Protein AF-A0A8J5MG01-F1 (afdb_monomer_lite)

Foldseek 3Di:
DPPVPDDAPDWAWAAAPVPRWTFFDDPPFFFTATHHDDPGRTWGWHDPDDFKIWIAGPPPCFTWFADPVRTITSDDNDDDLRRIWGWDADPVRAIWTARPPNRDTNARDPVVLVVVLVVQLVVVVVVVDDPVRSVVVSCCRHVDDDDDDPDPHHYHHHHHD

pLDDT: mean 80.63, std 15.04, range [37.69, 97.19]

Structure (mmCIF, N/CA/C/O backbone):
data_AF-A0A8J5MG01-F1
#
_entry.id   AF-A0A8J5MG01-F1
#
loop_
_atom_site.group_PDB
_atom_site.id
_atom_site.type_symbol
_atom_site.label_atom_id
_atom_site.label_alt_id
_atom_site.label_comp_id
_atom_site.label_asym_id
_atom_site.label_entity_id
_atom_site.label_seq_id
_atom_site.pdbx_PDB_ins_code
_atom_site.Cartn_x
_atom_site.Cartn_y
_atom_site.Cartn_z
_atom_site.occupancy
_atom_site.B_iso_or_equiv
_atom_site.auth_seq_id
_atom_site.auth_comp_id
_atom_site.auth_asym_id
_atom_site.auth_atom_id
_atom_site.pdbx_PDB_model_num
ATOM 1 N N . MET A 1 1 ? -17.558 6.803 8.415 1.00 62.28 1 MET A N 1
ATOM 2 C CA . MET A 1 1 ? -17.215 5.386 8.638 1.00 62.28 1 MET A CA 1
ATOM 3 C C . MET A 1 1 ? -16.739 5.257 10.067 1.00 62.28 1 MET A C 1
ATOM 5 O O . MET A 1 1 ? -15.933 6.091 10.471 1.00 62.28 1 MET A O 1
ATOM 9 N N . ASP A 1 2 ? -17.284 4.312 10.827 1.00 70.56 2 ASP A N 1
ATOM 10 C CA . ASP A 1 2 ? -16.719 3.950 12.129 1.00 70.56 2 ASP A CA 1
ATOM 11 C C . ASP A 1 2 ? -15.463 3.091 11.889 1.00 70.56 2 ASP A C 1
ATOM 13 O O . ASP A 1 2 ? -15.401 2.347 10.913 1.00 70.56 2 ASP A O 1
ATOM 17 N N . MET A 1 3 ? -14.440 3.185 12.743 1.00 71.31 3 MET A N 1
ATOM 18 C CA . MET A 1 3 ? -13.261 2.312 12.637 1.00 71.31 3 MET A CA 1
ATOM 19 C C . MET A 1 3 ? -13.637 0.833 12.795 1.00 71.31 3 MET A C 1
ATOM 21 O O . MET A 1 3 ? -12.956 -0.026 12.240 1.00 71.31 3 MET A O 1
ATOM 25 N N . SER A 1 4 ? -14.744 0.544 13.489 1.00 77.75 4 SER A N 1
ATOM 26 C CA . SER A 1 4 ? -15.309 -0.805 13.608 1.00 77.75 4 SER A CA 1
ATOM 27 C C . SER A 1 4 ? -15.813 -1.387 12.276 1.00 77.75 4 SER A C 1
ATOM 29 O O . SER A 1 4 ? -15.898 -2.607 12.144 1.00 77.75 4 SER A O 1
ATOM 31 N N . ASP A 1 5 ? -16.083 -0.542 11.273 1.00 80.50 5 ASP A N 1
ATOM 32 C CA . ASP A 1 5 ? -16.512 -0.965 9.935 1.00 80.50 5 ASP A CA 1
ATOM 33 C C . ASP A 1 5 ? -15.337 -1.441 9.062 1.00 80.50 5 ASP A C 1
ATOM 35 O O . ASP A 1 5 ? -15.553 -1.992 7.979 1.00 80.50 5 ASP A O 1
ATOM 39 N N . ILE A 1 6 ? -14.090 -1.195 9.480 1.00 84.44 6 ILE A N 1
ATOM 40 C CA . ILE A 1 6 ? -12.906 -1.558 8.701 1.00 84.44 6 ILE A CA 1
ATOM 41 C C . ILE A 1 6 ? -12.667 -3.071 8.849 1.00 84.44 6 ILE A C 1
ATOM 43 O O . ILE A 1 6 ? -12.448 -3.556 9.960 1.00 84.44 6 ILE A O 1
ATOM 47 N N . PRO A 1 7 ? -12.674 -3.845 7.750 1.00 89.44 7 PRO A N 1
ATOM 48 C CA . PRO A 1 7 ? -12.478 -5.286 7.823 1.00 89.44 7 PRO A CA 1
ATOM 49 C C . PRO A 1 7 ? -10.993 -5.624 8.035 1.00 89.44 7 PRO A C 1
ATOM 51 O O . PRO A 1 7 ? -10.202 -5.679 7.091 1.00 89.44 7 PRO A O 1
ATOM 54 N N . PHE A 1 8 ? -10.615 -5.851 9.294 1.00 91.31 8 PHE A N 1
ATOM 55 C CA . PHE A 1 8 ? -9.276 -6.292 9.690 1.00 91.31 8 PHE A CA 1
ATOM 56 C C . PHE A 1 8 ? -9.078 -7.803 9.525 1.00 91.31 8 PHE A C 1
ATOM 58 O O . PHE A 1 8 ? -10.028 -8.583 9.540 1.00 91.31 8 PHE A O 1
ATOM 65 N N . ASP A 1 9 ? -7.816 -8.210 9.359 1.00 93.88 9 ASP A N 1
ATOM 66 C CA . ASP A 1 9 ? -7.354 -9.605 9.266 1.00 93.88 9 ASP A CA 1
ATOM 67 C C . ASP A 1 9 ? -7.971 -10.446 8.133 1.00 93.88 9 ASP A C 1
ATOM 69 O O . ASP A 1 9 ? -7.775 -11.662 8.066 1.00 93.88 9 ASP A O 1
ATOM 73 N N . VAL A 1 10 ? -8.635 -9.793 7.180 1.00 93.25 10 VAL A N 1
ATOM 74 C CA . VAL A 1 10 ? -9.163 -10.397 5.955 1.00 93.25 10 VAL A CA 1
ATOM 75 C C . VAL A 1 10 ? -8.589 -9.709 4.710 1.00 93.25 10 VAL A C 1
ATOM 77 O O . VAL A 1 10 ? -8.124 -8.569 4.796 1.00 93.25 10 VAL A O 1
ATOM 80 N N . PRO A 1 11 ? -8.592 -10.375 3.539 1.00 93.19 11 PRO A N 1
ATOM 81 C CA . PRO A 1 11 ? -8.205 -9.743 2.283 1.00 93.19 11 PRO A CA 1
ATOM 82 C C . PRO A 1 11 ? -9.127 -8.575 1.901 1.00 93.19 11 PRO A C 1
ATOM 84 O O . PRO A 1 11 ? -10.350 -8.717 1.833 1.00 93.19 11 PRO A O 1
ATOM 87 N N . VAL A 1 12 ? -8.517 -7.432 1.599 1.00 93.50 12 VAL A N 1
ATOM 88 C CA . VAL A 1 12 ? -9.155 -6.173 1.197 1.00 93.50 12 VAL A CA 1
ATOM 89 C C . VAL A 1 12 ? -8.418 -5.557 0.011 1.00 93.50 12 VAL A C 1
ATOM 91 O O . VAL A 1 12 ? -7.265 -5.894 -0.261 1.00 93.50 12 VAL A O 1
ATOM 94 N N . ILE A 1 13 ? -9.070 -4.622 -0.675 1.00 92.38 13 ILE A N 1
ATOM 95 C CA . ILE A 1 13 ? -8.471 -3.805 -1.736 1.00 92.38 13 ILE A CA 1
ATOM 96 C C . ILE A 1 13 ? -8.446 -2.358 -1.256 1.00 92.38 13 ILE A C 1
ATOM 98 O O . ILE A 1 13 ? -9.485 -1.816 -0.889 1.00 92.38 13 ILE A O 1
ATOM 102 N N . LEU A 1 14 ? -7.275 -1.720 -1.267 1.00 91.69 14 LEU A N 1
ATOM 103 C CA . LEU A 1 14 ? -7.152 -0.291 -0.969 1.00 91.69 14 LEU A CA 1
ATOM 104 C C . LEU A 1 14 ? -7.236 0.506 -2.278 1.00 91.69 14 LEU A C 1
ATOM 106 O O . LEU A 1 14 ? -6.247 0.622 -3.008 1.00 91.69 14 LEU A O 1
ATOM 110 N N . HIS A 1 15 ? -8.428 1.027 -2.574 1.00 90.12 15 HIS A N 1
ATOM 111 C CA . HIS A 1 15 ? -8.755 1.690 -3.836 1.00 90.12 15 HIS A CA 1
ATOM 112 C C . HIS A 1 15 ? -8.624 3.213 -3.734 1.00 90.12 15 HIS A C 1
ATOM 114 O O . HIS A 1 15 ? -9.300 3.844 -2.925 1.00 90.12 15 HIS A O 1
ATOM 120 N N . SER A 1 16 ? -7.808 3.822 -4.595 1.00 87.06 16 SER A N 1
ATOM 121 C CA . SER A 1 16 ? -7.714 5.276 -4.740 1.00 87.06 16 SER A CA 1
ATOM 122 C C . SER A 1 16 ? -8.964 5.840 -5.407 1.00 87.06 16 SER A C 1
ATOM 124 O O . SER A 1 16 ? -9.111 5.739 -6.626 1.00 87.06 16 SER A O 1
ATOM 126 N N . ILE A 1 17 ? -9.813 6.543 -4.658 1.00 81.81 17 ILE A N 1
ATOM 127 C CA . ILE A 1 17 ? -11.005 7.191 -5.236 1.00 81.81 17 ILE A CA 1
ATOM 128 C C . ILE A 1 17 ? -10.665 8.313 -6.227 1.00 81.81 17 ILE A C 1
ATOM 130 O O . ILE A 1 17 ? -11.494 8.660 -7.060 1.00 81.81 17 ILE A O 1
ATOM 134 N N . ARG A 1 18 ? -9.468 8.912 -6.131 1.00 80.62 18 ARG A N 1
ATOM 135 C CA . ARG A 1 18 ? -9.066 10.034 -6.999 1.00 80.62 18 ARG A CA 1
ATOM 136 C C . ARG A 1 18 ? -8.383 9.578 -8.279 1.00 80.62 18 ARG A C 1
ATOM 138 O O . ARG A 1 18 ? -8.462 10.269 -9.289 1.00 80.62 18 ARG A O 1
ATOM 145 N N . LYS A 1 19 ? -7.654 8.462 -8.220 1.00 82.12 19 LYS A N 1
ATOM 146 C CA . LYS A 1 19 ? -6.889 7.932 -9.360 1.00 82.12 19 LYS A CA 1
ATOM 147 C C . LYS A 1 19 ? -7.563 6.735 -10.023 1.00 82.12 19 LYS A C 1
ATOM 149 O O . LYS A 1 19 ? -7.113 6.354 -11.095 1.00 82.12 19 LYS A O 1
ATOM 154 N N . HIS A 1 20 ? -8.591 6.161 -9.393 1.00 84.94 20 HIS A N 1
ATOM 155 C CA . HIS A 1 20 ? -9.270 4.936 -9.822 1.00 84.94 20 HIS A CA 1
ATOM 156 C C . HIS A 1 20 ? -8.298 3.763 -10.021 1.00 84.94 20 HIS A C 1
ATOM 158 O O . HIS A 1 20 ? -8.304 3.095 -11.048 1.00 84.94 20 HIS A O 1
ATOM 164 N N . LYS A 1 21 ? -7.412 3.562 -9.039 1.00 87.81 21 LYS A N 1
ATOM 165 C CA . LYS A 1 21 ? -6.331 2.563 -9.050 1.00 87.81 21 LYS A CA 1
ATOM 166 C C . LYS A 1 21 ? -6.135 1.962 -7.663 1.00 87.81 21 LYS A C 1
ATOM 168 O O . LYS A 1 21 ? -6.401 2.632 -6.666 1.00 87.81 21 LYS A O 1
ATOM 173 N N . ASN A 1 22 ? -5.588 0.755 -7.597 1.00 90.12 22 ASN A N 1
ATOM 174 C CA . ASN A 1 22 ? -5.423 -0.010 -6.366 1.00 90.12 22 ASN A CA 1
ATOM 175 C C . ASN A 1 22 ? -3.959 -0.075 -5.942 1.00 90.12 22 ASN A C 1
ATOM 177 O O . ASN A 1 22 ? -3.064 -0.303 -6.770 1.00 90.12 22 ASN A O 1
ATOM 181 N N . LEU A 1 23 ? -3.722 0.084 -4.637 1.00 91.56 23 LEU A N 1
ATOM 182 C CA . LEU A 1 23 ? -2.423 -0.203 -4.042 1.00 91.56 23 LEU A CA 1
ATOM 183 C C . LEU A 1 23 ? -2.131 -1.700 -4.157 1.00 91.56 23 LEU A C 1
ATOM 185 O O . LEU A 1 23 ? -2.955 -2.534 -3.794 1.00 91.56 23 LEU A O 1
ATOM 189 N N . GLN A 1 24 ? -0.938 -2.043 -4.629 1.00 91.19 24 GLN A N 1
ATOM 190 C CA . GLN A 1 24 ? -0.599 -3.427 -4.935 1.00 91.19 24 GLN A CA 1
ATOM 191 C C . GLN A 1 24 ? 0.894 -3.726 -4.809 1.00 91.19 24 GLN A C 1
ATOM 193 O O . GLN A 1 24 ? 1.747 -2.832 -4.855 1.00 91.19 24 GLN A O 1
ATOM 198 N N . ASN A 1 25 ? 1.210 -5.020 -4.701 1.00 89.56 25 ASN A N 1
ATOM 199 C CA . ASN A 1 25 ? 2.577 -5.532 -4.660 1.00 89.56 25 ASN A CA 1
ATOM 200 C C . ASN A 1 25 ? 2.862 -6.540 -5.790 1.00 89.56 25 ASN A C 1
ATOM 202 O O . ASN A 1 25 ? 2.672 -7.755 -5.646 1.00 89.56 25 ASN A O 1
ATOM 206 N N . ALA A 1 26 ? 3.369 -6.026 -6.913 1.00 81.81 26 ALA A N 1
ATOM 207 C CA . ALA A 1 26 ? 3.605 -6.803 -8.130 1.00 81.81 26 ALA A CA 1
ATOM 208 C C . ALA A 1 26 ? 4.701 -7.887 -7.989 1.00 81.81 26 ALA A C 1
ATOM 210 O O . ALA A 1 26 ? 5.497 -7.918 -7.045 1.00 81.81 26 ALA A O 1
ATOM 211 N N . VAL A 1 27 ? 4.747 -8.844 -8.926 1.00 78.31 27 VAL A N 1
ATOM 212 C CA . VAL A 1 27 ? 5.785 -9.899 -8.964 1.00 78.31 27 VAL A CA 1
ATOM 213 C C . VAL A 1 27 ? 7.150 -9.314 -9.313 1.00 78.31 27 VAL A C 1
ATOM 215 O O . VAL A 1 27 ? 7.256 -8.378 -10.094 1.00 78.31 27 VAL A O 1
ATOM 218 N N . GLY A 1 28 ? 8.210 -9.882 -8.730 1.00 75.31 28 GLY A N 1
ATOM 219 C CA . GLY A 1 28 ? 9.590 -9.523 -9.066 1.00 75.31 28 GLY A CA 1
ATOM 220 C C . GLY A 1 28 ? 10.066 -8.197 -8.473 1.00 75.31 28 GLY A C 1
ATOM 221 O O . GLY A 1 28 ? 11.226 -7.846 -8.654 1.00 75.31 28 GLY A O 1
ATOM 222 N N . THR A 1 29 ? 9.216 -7.487 -7.727 1.00 80.69 29 THR A N 1
ATOM 223 C CA . THR A 1 29 ? 9.558 -6.209 -7.101 1.00 80.69 29 THR A CA 1
ATOM 224 C C . THR A 1 29 ? 9.046 -6.109 -5.664 1.00 80.69 29 THR A C 1
ATOM 226 O O . THR A 1 29 ? 8.105 -6.793 -5.256 1.00 80.69 29 THR A O 1
ATOM 229 N N . LYS A 1 30 ? 9.704 -5.257 -4.875 1.00 86.12 30 LYS A N 1
ATOM 230 C CA . LYS A 1 30 ? 9.238 -4.831 -3.549 1.00 86.12 30 LYS A CA 1
ATOM 231 C C . LYS A 1 30 ? 8.557 -3.468 -3.595 1.00 86.12 30 LYS A C 1
ATOM 233 O O . LYS A 1 30 ? 8.001 -3.066 -2.584 1.00 86.12 30 LYS A O 1
ATOM 238 N N . GLU A 1 31 ? 8.599 -2.770 -4.722 1.00 87.06 31 GLU A N 1
ATOM 239 C CA . GLU A 1 31 ? 7.973 -1.458 -4.849 1.00 87.06 31 GLU A CA 1
ATOM 240 C C . GLU A 1 31 ? 6.460 -1.574 -4.648 1.00 87.06 31 GLU A C 1
ATOM 242 O O . GLU A 1 31 ? 5.820 -2.509 -5.149 1.00 87.06 31 GLU A O 1
ATOM 247 N N . ALA A 1 32 ? 5.898 -0.642 -3.882 1.00 89.38 32 ALA A N 1
ATOM 248 C CA . ALA A 1 32 ? 4.461 -0.456 -3.838 1.00 89.38 32 ALA A CA 1
ATOM 249 C C . ALA A 1 32 ? 4.041 0.313 -5.089 1.00 89.38 32 ALA A C 1
ATOM 251 O O . ALA A 1 32 ? 4.682 1.288 -5.480 1.00 89.38 32 ALA A O 1
ATOM 252 N N . ARG A 1 33 ? 2.977 -0.145 -5.743 1.00 87.12 33 ARG A N 1
ATOM 253 C CA . ARG A 1 33 ? 2.469 0.487 -6.960 1.00 87.12 33 ARG A CA 1
ATOM 254 C C . ARG A 1 33 ? 0.994 0.783 -6.816 1.00 87.12 33 ARG A C 1
ATOM 256 O O . ARG A 1 33 ? 0.302 0.125 -6.049 1.00 87.12 33 ARG A O 1
ATOM 263 N N . CYS A 1 34 ? 0.538 1.749 -7.595 1.00 87.12 34 CYS A N 1
ATOM 264 C CA . CYS A 1 34 ? -0.865 2.078 -7.733 1.00 87.12 34 CYS A CA 1
ATOM 265 C C . CYS A 1 34 ? -1.234 1.901 -9.210 1.00 87.12 34 CYS A C 1
ATOM 267 O O . CYS A 1 34 ? -0.838 2.721 -10.041 1.00 87.12 34 CYS A O 1
ATOM 269 N N . LEU A 1 35 ? -1.889 0.790 -9.554 1.00 85.94 35 LEU A N 1
ATOM 270 C CA . LEU A 1 35 ? -2.263 0.426 -10.933 1.00 85.94 35 LEU A CA 1
ATOM 271 C C . LEU A 1 35 ? -3.722 -0.047 -10.971 1.00 85.94 35 LEU A C 1
ATOM 273 O O . LEU A 1 35 ? -4.378 -0.107 -9.935 1.00 85.94 35 LEU A O 1
ATOM 277 N N . GLU A 1 36 ? -4.216 -0.365 -12.161 1.00 85.69 36 GLU A N 1
ATOM 278 C CA . GLU A 1 36 ? -5.535 -0.974 -12.357 1.00 85.69 36 GLU A CA 1
ATOM 279 C C . GLU A 1 36 ? -5.645 -2.356 -11.695 1.00 85.69 36 GLU A C 1
ATOM 281 O O . GLU A 1 36 ? -4.639 -2.961 -11.286 1.00 85.69 36 GLU A O 1
ATOM 286 N N . ASP A 1 37 ? -6.887 -2.826 -11.607 1.00 83.19 37 ASP A N 1
ATOM 287 C CA . ASP A 1 37 ? -7.278 -4.030 -10.891 1.00 83.19 37 ASP A CA 1
ATOM 288 C C . ASP A 1 37 ? -6.534 -5.279 -11.390 1.00 83.19 37 ASP A C 1
ATOM 290 O O . ASP A 1 37 ? -6.494 -5.580 -12.589 1.00 83.19 37 ASP A O 1
ATOM 294 N N . ASN A 1 38 ? -5.929 -6.027 -10.463 1.00 83.19 38 ASN A N 1
ATOM 295 C CA . ASN A 1 38 ? -5.250 -7.288 -10.770 1.00 83.19 38 ASN A CA 1
ATOM 296 C C . ASN A 1 38 ? -4.982 -8.148 -9.526 1.00 83.19 38 ASN A C 1
ATOM 298 O O . ASN A 1 38 ? -5.158 -7.737 -8.387 1.00 83.19 38 ASN A O 1
ATOM 302 N N . VAL A 1 39 ? -4.447 -9.354 -9.736 1.00 84.69 39 VAL A N 1
ATOM 303 C CA . VAL A 1 39 ? -4.208 -10.356 -8.678 1.00 84.69 39 VAL A CA 1
ATOM 304 C C . VAL A 1 39 ? -3.227 -9.936 -7.562 1.00 84.69 39 VAL A C 1
ATOM 306 O O . VAL A 1 39 ? -3.050 -10.681 -6.599 1.00 84.69 39 VAL A O 1
ATOM 309 N N . TYR A 1 40 ? -2.555 -8.786 -7.666 1.00 88.38 40 TYR A N 1
ATOM 310 C CA . TYR A 1 40 ? -1.570 -8.291 -6.694 1.00 88.38 40 TYR A CA 1
ATOM 311 C C . TYR A 1 40 ? -2.100 -7.201 -5.753 1.00 88.38 40 TYR A C 1
ATOM 313 O O . TYR A 1 40 ? -1.334 -6.679 -4.938 1.00 88.38 40 TYR A O 1
ATOM 321 N N . GLU A 1 41 ? -3.379 -6.852 -5.871 1.00 90.88 41 GLU A N 1
ATOM 322 C CA . GLU A 1 41 ? -4.050 -5.781 -5.122 1.00 90.88 41 GLU A CA 1
ATOM 323 C C . GLU A 1 41 ? -4.591 -6.201 -3.753 1.00 90.88 41 GLU A C 1
ATOM 325 O O . GLU A 1 41 ? -5.004 -5.354 -2.965 1.00 90.88 41 GLU A O 1
ATOM 330 N N . GLN A 1 42 ? -4.610 -7.507 -3.468 1.00 93.38 42 GLN A N 1
ATOM 331 C CA . GLN A 1 42 ? -5.101 -8.011 -2.193 1.00 93.38 42 GLN A CA 1
ATOM 332 C C . GLN A 1 42 ? -4.112 -7.696 -1.072 1.00 93.38 42 GLN A C 1
ATOM 334 O O . GLN A 1 42 ? -2.966 -8.168 -1.047 1.00 93.38 42 GLN A O 1
ATOM 339 N N . LEU A 1 43 ? -4.599 -6.931 -0.106 1.00 95.19 43 LEU A N 1
ATOM 340 C CA . LEU A 1 43 ? -3.887 -6.526 1.091 1.00 95.19 43 LEU A CA 1
ATOM 341 C C . LEU A 1 43 ? -4.646 -7.014 2.326 1.00 95.19 43 LEU A C 1
ATOM 343 O O . LEU A 1 43 ? -5.819 -7.353 2.251 1.00 95.19 43 LEU A O 1
ATOM 347 N N . VAL A 1 44 ? -3.976 -7.066 3.467 1.00 95.62 44 VAL A N 1
ATOM 348 C CA . VAL A 1 44 ? -4.582 -7.367 4.764 1.00 95.62 44 VAL A CA 1
ATOM 349 C C . VAL A 1 44 ? -4.214 -6.235 5.708 1.00 95.62 44 VAL A C 1
ATOM 351 O O . VAL A 1 44 ? -3.028 -5.977 5.937 1.00 95.62 44 VAL A O 1
ATOM 354 N N . LEU A 1 45 ? -5.226 -5.552 6.235 1.00 94.94 45 LEU A N 1
ATOM 355 C CA . LEU A 1 45 ? -5.049 -4.590 7.317 1.00 94.94 45 LEU A CA 1
ATOM 356 C C . LEU A 1 45 ? -4.959 -5.358 8.632 1.00 94.94 45 LEU A C 1
ATOM 358 O O . LEU A 1 45 ? -5.811 -6.202 8.908 1.00 94.94 45 LEU A O 1
ATOM 362 N N . ARG A 1 46 ? -3.941 -5.071 9.443 1.00 94.94 46 ARG A N 1
ATOM 363 C CA . ARG A 1 46 ? -3.817 -5.646 10.788 1.00 94.94 46 ARG A CA 1
ATOM 364 C C . ARG A 1 46 ? -3.644 -4.552 11.817 1.00 94.94 46 ARG A C 1
ATOM 366 O O . ARG A 1 46 ? -2.867 -3.624 11.591 1.00 94.94 46 ARG A O 1
ATOM 373 N N . HIS A 1 47 ? -4.307 -4.712 12.952 1.00 92.19 47 HIS A N 1
ATOM 374 C CA . HIS A 1 47 ? -4.041 -3.895 14.124 1.00 92.19 47 HIS A CA 1
ATOM 375 C C . HIS A 1 47 ? -2.677 -4.226 14.726 1.00 92.19 47 HIS A C 1
ATOM 377 O O . HIS A 1 47 ? -2.258 -5.385 14.772 1.00 92.19 47 HIS A O 1
ATOM 383 N N . VAL A 1 48 ? -2.001 -3.186 15.201 1.00 91.94 48 VAL A N 1
ATOM 384 C CA . VAL A 1 48 ? -0.836 -3.301 16.083 1.00 91.94 48 VAL A CA 1
ATOM 385 C C . VAL A 1 48 ? -1.225 -2.865 17.489 1.00 91.94 48 VAL A C 1
ATOM 387 O O . VAL A 1 48 ? -0.957 -3.585 18.448 1.00 91.94 48 VAL A O 1
ATOM 390 N N . ASP A 1 49 ? -1.897 -1.721 17.587 1.00 86.88 49 ASP A N 1
ATOM 391 C CA . ASP A 1 49 ? -2.475 -1.163 18.807 1.00 86.88 49 ASP A CA 1
ATOM 392 C C . ASP A 1 49 ? -3.751 -0.370 18.464 1.00 86.88 49 ASP A C 1
ATOM 394 O O . ASP A 1 49 ? -4.246 -0.443 17.333 1.00 86.88 49 ASP A O 1
ATOM 398 N N . ASP A 1 50 ? -4.285 0.364 19.444 1.00 79.25 50 ASP A N 1
ATOM 399 C CA . ASP A 1 50 ? -5.562 1.082 19.351 1.00 79.25 50 ASP A CA 1
ATOM 400 C C . ASP A 1 50 ? -5.623 2.074 18.180 1.00 79.25 50 ASP A C 1
ATOM 402 O O . ASP A 1 50 ? -6.687 2.260 17.591 1.00 79.25 50 ASP A O 1
ATOM 406 N N . ASN A 1 51 ? -4.491 2.679 17.803 1.00 83.69 51 ASN A N 1
ATOM 407 C CA . ASN A 1 51 ? -4.454 3.740 16.789 1.00 83.69 51 ASN A CA 1
ATOM 408 C C . ASN A 1 51 ? -3.583 3.397 15.578 1.00 83.69 51 ASN A C 1
ATOM 410 O O . ASN A 1 51 ? -3.532 4.171 14.617 1.00 83.69 51 ASN A O 1
ATOM 414 N N . THR A 1 52 ? -2.891 2.261 15.621 1.00 92.69 52 THR A N 1
ATOM 415 C CA . THR A 1 52 ? -1.862 1.923 14.647 1.00 92.69 52 THR A CA 1
ATOM 416 C C . THR A 1 52 ? -2.176 0.621 13.941 1.00 92.69 52 THR A C 1
ATOM 418 O O . THR A 1 52 ? -2.483 -0.410 14.547 1.00 92.69 52 THR A O 1
ATOM 421 N N . VAL A 1 53 ? -2.017 0.655 12.625 1.00 95.00 53 VAL A N 1
ATOM 422 C CA . VAL A 1 53 ? -2.199 -0.487 11.742 1.00 95.00 53 VAL A CA 1
ATOM 423 C C . VAL A 1 53 ? -0.944 -0.744 10.923 1.00 95.00 53 VAL A C 1
ATOM 425 O O . VAL A 1 53 ? -0.074 0.115 10.759 1.00 95.00 53 VAL A O 1
ATOM 428 N N . VAL A 1 54 ? -0.884 -1.937 10.346 1.00 96.62 54 VAL A N 1
ATOM 429 C CA . VAL A 1 54 ? 0.062 -2.296 9.290 1.00 96.62 54 VAL A CA 1
ATOM 430 C C . VAL A 1 54 ? -0.708 -2.775 8.063 1.00 96.62 54 VAL A C 1
ATOM 432 O O . VAL A 1 54 ? -1.755 -3.415 8.173 1.00 96.62 54 VAL A O 1
ATOM 435 N N . ILE A 1 55 ? -0.163 -2.494 6.881 1.00 96.56 55 ILE A N 1
ATOM 436 C CA . ILE A 1 55 ? -0.714 -2.947 5.599 1.00 96.56 55 ILE A CA 1
ATOM 437 C C . ILE A 1 55 ? 0.158 -4.095 5.096 1.00 96.56 55 ILE A C 1
ATOM 439 O O . ILE A 1 55 ? 1.331 -3.897 4.774 1.00 96.56 55 ILE A O 1
ATOM 443 N N . GLN A 1 56 ? -0.390 -5.305 5.032 1.00 97.19 56 GLN A N 1
ATOM 444 C CA . GLN A 1 56 ? 0.328 -6.496 4.585 1.00 97.19 56 GLN A CA 1
ATOM 445 C C . GLN A 1 56 ? -0.098 -6.906 3.175 1.00 97.19 56 GLN A C 1
ATOM 447 O O . GLN A 1 56 ? -1.280 -6.938 2.868 1.00 97.19 56 GLN A O 1
ATOM 452 N N . SER A 1 57 ? 0.848 -7.294 2.324 1.00 95.12 57 SER A N 1
ATOM 453 C CA . SER A 1 57 ? 0.551 -7.979 1.064 1.00 95.12 57 SER A CA 1
ATOM 454 C C . SER A 1 57 ? 0.059 -9.400 1.339 1.00 95.12 57 SER A C 1
ATOM 456 O O . SER A 1 57 ? 0.805 -10.207 1.905 1.00 95.12 57 SER A O 1
ATOM 458 N N . ALA A 1 58 ? -1.159 -9.731 0.891 1.00 93.94 58 ALA A N 1
ATOM 459 C CA . ALA A 1 58 ? -1.724 -11.076 1.039 1.00 93.94 58 ALA A CA 1
ATOM 460 C C . ALA A 1 58 ? -0.893 -12.137 0.294 1.00 93.94 58 ALA A C 1
ATOM 462 O O . ALA A 1 58 ? -0.839 -13.301 0.681 1.00 93.94 58 ALA A O 1
ATOM 463 N N . ARG A 1 59 ? -0.189 -11.726 -0.767 1.00 90.88 59 ARG A N 1
ATOM 464 C CA . ARG A 1 59 ? 0.576 -12.622 -1.637 1.00 90.88 59 ARG A CA 1
ATOM 465 C C . ARG A 1 59 ? 1.878 -13.126 -1.017 1.00 90.88 59 ARG A C 1
ATOM 467 O O . ARG A 1 59 ? 2.273 -14.263 -1.264 1.00 90.88 59 ARG A O 1
ATOM 474 N N . ASN A 1 60 ? 2.621 -12.267 -0.321 1.00 90.62 60 ASN A N 1
ATOM 475 C CA . ASN A 1 60 ? 3.979 -12.601 0.136 1.00 90.62 60 ASN A CA 1
ATOM 476 C C . ASN A 1 60 ? 4.267 -12.228 1.591 1.00 90.62 60 ASN A C 1
ATOM 478 O O . ASN A 1 60 ? 5.422 -12.307 2.020 1.00 90.62 60 ASN A O 1
ATOM 482 N N . ASN A 1 61 ? 3.236 -11.840 2.341 1.00 94.75 61 ASN A N 1
ATOM 483 C CA . ASN A 1 61 ? 3.294 -11.517 3.763 1.00 94.75 61 ASN A CA 1
ATOM 484 C C . ASN A 1 61 ? 4.218 -10.347 4.121 1.00 94.75 61 ASN A C 1
ATOM 486 O O . ASN A 1 61 ? 4.549 -10.163 5.295 1.00 94.75 61 ASN A O 1
ATOM 490 N N . ARG A 1 62 ? 4.653 -9.552 3.137 1.00 96.06 62 ARG A N 1
ATOM 491 C CA . ARG A 1 62 ? 5.473 -8.366 3.382 1.00 96.06 62 ARG A CA 1
ATOM 492 C C . ARG A 1 62 ? 4.589 -7.194 3.780 1.00 96.06 62 ARG A C 1
ATOM 494 O O . ARG A 1 62 ? 3.503 -7.029 3.236 1.00 96.06 62 ARG A O 1
ATOM 501 N N . TYR A 1 63 ? 5.081 -6.376 4.694 1.00 97.12 63 TYR A N 1
ATOM 502 C CA . TYR A 1 63 ? 4.430 -5.153 5.135 1.00 97.12 63 TYR A CA 1
ATOM 503 C C . TYR A 1 63 ? 4.879 -3.970 4.287 1.00 97.12 63 TYR A C 1
ATOM 505 O O . TYR A 1 63 ? 6.065 -3.868 3.948 1.00 97.12 63 TYR A O 1
ATOM 513 N N . LEU A 1 64 ? 3.923 -3.103 3.956 1.00 96.00 64 LEU A N 1
ATOM 514 C CA . LEU A 1 64 ? 4.172 -1.797 3.367 1.00 96.00 64 LEU A CA 1
ATOM 515 C C . LEU A 1 64 ? 5.033 -0.985 4.328 1.00 96.00 64 LEU A C 1
ATOM 517 O O . LEU A 1 64 ? 4.781 -0.970 5.529 1.00 96.00 64 LEU A O 1
ATOM 521 N N . GLN A 1 65 ? 6.056 -0.340 3.794 1.00 94.38 65 GLN A N 1
ATOM 522 C CA . GLN A 1 65 ? 6.984 0.493 4.529 1.00 94.38 65 GLN A CA 1
ATOM 523 C C . GLN A 1 65 ? 7.137 1.804 3.813 1.00 94.38 65 GLN A C 1
ATOM 525 O O . GLN A 1 65 ? 7.497 1.814 2.637 1.00 94.38 65 GLN A O 1
ATOM 530 N N . ASP A 1 66 ? 6.944 2.881 4.548 1.00 89.75 66 ASP A N 1
ATOM 531 C CA . ASP A 1 66 ? 7.327 4.194 4.082 1.00 89.75 66 ASP A CA 1
ATOM 532 C C . ASP A 1 66 ? 8.841 4.412 4.250 1.00 89.75 66 ASP A C 1
ATOM 534 O O . ASP A 1 66 ? 9.506 3.841 5.124 1.00 89.75 66 ASP A O 1
ATOM 538 N N . ARG A 1 67 ? 9.427 5.199 3.356 1.00 85.31 67 ARG A N 1
ATOM 539 C CA . ARG A 1 67 ? 10.866 5.455 3.280 1.00 85.31 67 ARG A CA 1
ATOM 540 C C . ARG A 1 67 ? 11.090 6.956 3.392 1.00 85.31 67 ARG A C 1
ATOM 542 O O . ARG A 1 67 ? 10.252 7.758 3.014 1.00 85.31 67 ARG A O 1
ATOM 549 N N . THR A 1 68 ? 12.271 7.358 3.855 1.00 80.25 68 THR A N 1
ATOM 550 C CA . THR A 1 68 ? 12.614 8.780 4.063 1.00 80.25 68 THR A CA 1
ATOM 551 C C . THR A 1 68 ? 12.537 9.643 2.800 1.00 80.25 68 THR A C 1
ATOM 553 O O . THR A 1 68 ? 12.504 10.863 2.894 1.00 80.25 68 THR A O 1
ATOM 556 N N . ASN A 1 69 ? 12.524 9.025 1.620 1.00 76.06 69 ASN A N 1
ATOM 557 C CA . ASN A 1 69 ? 12.353 9.689 0.333 1.00 76.06 69 ASN A CA 1
ATOM 558 C C . ASN A 1 69 ? 10.882 9.765 -0.129 1.00 76.06 69 ASN A C 1
ATOM 560 O O . ASN A 1 69 ? 10.647 10.139 -1.273 1.00 76.06 69 ASN A O 1
ATOM 564 N N . GLY A 1 70 ? 9.913 9.385 0.712 1.00 71.69 70 GLY A N 1
ATOM 565 C CA . GLY A 1 70 ? 8.481 9.355 0.392 1.00 71.69 70 GLY A CA 1
ATOM 566 C C . GLY A 1 70 ? 8.042 8.150 -0.446 1.00 71.69 70 GLY A C 1
ATOM 567 O O . GLY A 1 70 ? 6.891 8.079 -0.870 1.00 71.69 70 GLY A O 1
ATOM 568 N N . HIS A 1 71 ? 8.944 7.201 -0.715 1.00 81.50 71 HIS A N 1
ATOM 569 C CA . HIS A 1 71 ? 8.599 5.978 -1.436 1.00 81.50 71 HIS A CA 1
ATOM 570 C C . HIS A 1 71 ? 8.047 4.921 -0.489 1.00 81.50 71 HIS A C 1
ATOM 572 O O . HIS A 1 71 ? 8.587 4.695 0.591 1.00 81.50 71 HIS A O 1
ATOM 578 N N . CYS A 1 72 ? 7.053 4.176 -0.959 1.00 88.94 72 CYS A N 1
ATOM 579 C CA . CYS A 1 72 ? 6.526 3.033 -0.234 1.00 88.94 72 CYS A CA 1
ATOM 580 C C . CYS A 1 72 ? 6.988 1.709 -0.853 1.00 88.94 72 CYS A C 1
ATOM 582 O O . CYS A 1 72 ? 6.922 1.507 -2.064 1.00 88.94 72 CYS A O 1
ATOM 584 N N . VAL A 1 73 ? 7.432 0.775 -0.010 1.00 92.62 73 VAL A N 1
ATOM 585 C CA . VAL A 1 73 ? 7.897 -0.555 -0.426 1.00 92.62 73 VAL A CA 1
ATOM 586 C C . VAL A 1 73 ? 7.344 -1.644 0.480 1.00 92.62 73 VAL A C 1
ATOM 588 O O . VAL A 1 73 ? 7.324 -1.512 1.696 1.00 92.62 73 VAL A O 1
ATOM 591 N N . PHE A 1 74 ? 6.985 -2.789 -0.079 1.00 94.69 74 PHE A N 1
ATOM 592 C CA . PHE A 1 74 ? 6.713 -4.009 0.673 1.00 94.69 74 PHE A CA 1
ATOM 593 C C . PHE A 1 74 ? 8.040 -4.681 1.056 1.00 94.69 74 PHE A C 1
ATOM 595 O O . PHE A 1 74 ? 8.508 -5.631 0.423 1.00 94.69 74 PHE A O 1
ATOM 602 N N . GLY A 1 75 ? 8.718 -4.127 2.063 1.00 89.31 75 GLY A N 1
ATOM 603 C CA . GLY A 1 75 ? 10.135 -4.396 2.333 1.00 89.31 75 GLY A CA 1
ATOM 604 C C . GLY A 1 75 ? 10.418 -5.621 3.207 1.00 89.31 75 GLY A C 1
ATOM 605 O O . GLY A 1 75 ? 11.381 -6.358 2.960 1.00 89.31 75 GLY A O 1
ATOM 606 N N . SER A 1 76 ? 9.579 -5.875 4.213 1.00 91.62 76 SER A N 1
ATOM 607 C CA . SER A 1 76 ? 9.879 -6.778 5.336 1.00 91.62 76 SER A CA 1
ATOM 608 C C . SER A 1 76 ? 8.700 -7.685 5.665 1.00 91.62 76 SER A C 1
ATOM 610 O O . SER A 1 76 ? 7.565 -7.242 5.627 1.00 91.62 76 SER A O 1
ATOM 612 N N . ILE A 1 77 ? 8.973 -8.931 6.056 1.00 94.25 77 ILE A N 1
ATOM 613 C CA . ILE A 1 77 ? 7.969 -9.853 6.629 1.00 94.25 77 ILE A CA 1
ATOM 614 C C . ILE A 1 77 ? 7.769 -9.651 8.139 1.00 94.25 77 ILE A C 1
ATOM 616 O O . ILE A 1 77 ? 6.950 -10.316 8.759 1.00 94.25 77 ILE A O 1
ATOM 620 N N . ARG A 1 78 ? 8.572 -8.776 8.752 1.00 95.50 78 ARG A N 1
ATOM 621 C CA . ARG A 1 78 ? 8.445 -8.357 10.151 1.00 95.50 78 ARG A CA 1
ATOM 622 C C . ARG A 1 78 ? 7.972 -6.915 10.193 1.00 95.50 78 ARG A C 1
ATOM 624 O O . ARG A 1 78 ? 8.472 -6.113 9.396 1.00 95.50 78 ARG A O 1
ATOM 631 N N . ILE A 1 79 ? 7.090 -6.611 11.137 1.00 95.56 79 ILE A N 1
ATOM 632 C CA . ILE A 1 79 ? 6.677 -5.244 11.446 1.00 95.56 79 ILE A CA 1
ATOM 633 C C . ILE A 1 79 ? 7.915 -4.457 11.892 1.00 95.56 79 ILE A C 1
ATOM 635 O O . ILE A 1 79 ? 8.774 -4.970 12.612 1.00 95.56 79 ILE A O 1
ATOM 639 N N . ARG A 1 80 ? 8.037 -3.236 11.383 1.00 93.94 80 ARG A N 1
ATOM 640 C CA . ARG A 1 80 ? 9.071 -2.257 11.736 1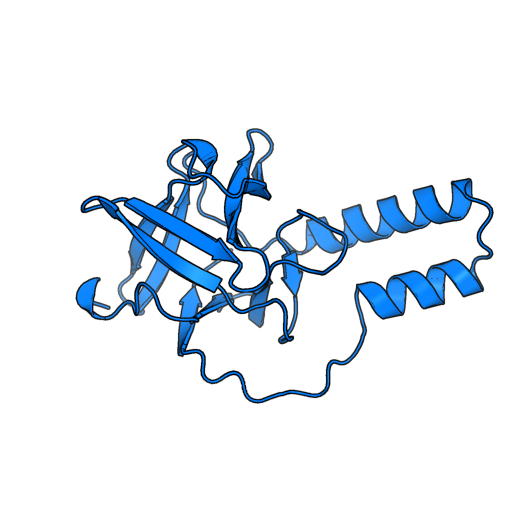.00 93.94 80 ARG A CA 1
ATOM 641 C C . ARG A 1 80 ? 8.403 -0.907 11.917 1.00 93.94 80 ARG A C 1
ATOM 643 O O . ARG A 1 80 ? 7.323 -0.719 11.369 1.00 93.94 80 ARG A O 1
ATOM 650 N N . ASP A 1 81 ? 9.097 0.040 12.528 1.00 93.00 81 ASP A N 1
ATOM 651 C CA . ASP A 1 81 ? 8.611 1.413 12.714 1.00 93.00 81 ASP A CA 1
ATOM 652 C C . ASP A 1 81 ? 8.148 2.053 11.394 1.00 93.00 81 ASP A C 1
ATOM 654 O O . ASP A 1 81 ? 7.118 2.712 11.341 1.00 93.00 81 ASP A O 1
ATOM 658 N N . GLN A 1 82 ? 8.842 1.763 10.285 1.00 93.69 82 GLN A N 1
ATOM 659 C CA . GLN A 1 82 ? 8.467 2.239 8.944 1.00 93.69 82 GLN A CA 1
ATOM 660 C C . GLN A 1 82 ? 7.163 1.639 8.401 1.00 93.69 82 GLN A C 1
ATOM 662 O O . GLN A 1 82 ? 6.683 2.072 7.361 1.00 93.69 82 GLN A O 1
ATOM 667 N N . SER A 1 83 ? 6.644 0.592 9.042 1.00 95.25 83 SER A N 1
ATOM 668 C CA . SER A 1 83 ? 5.460 -0.154 8.596 1.00 95.25 83 SER A CA 1
ATOM 669 C C . SER A 1 83 ? 4.185 0.280 9.313 1.00 95.25 83 SER A C 1
ATOM 671 O O . SER A 1 83 ? 3.125 -0.264 9.021 1.00 95.25 83 SER A O 1
ATOM 673 N N . LEU A 1 84 ? 4.305 1.194 10.278 1.00 95.19 84 LEU A N 1
ATOM 674 C CA . LEU A 1 84 ? 3.221 1.650 11.133 1.00 95.19 84 LEU A CA 1
ATOM 675 C C . LEU A 1 84 ? 2.500 2.829 10.482 1.00 95.19 84 LEU A C 1
ATOM 677 O O . LEU A 1 84 ? 3.142 3.789 10.049 1.00 95.19 84 LEU A O 1
ATOM 681 N N . PHE A 1 85 ? 1.174 2.752 10.442 1.00 94.19 85 PHE A N 1
ATOM 682 C CA . PHE A 1 85 ? 0.307 3.798 9.913 1.00 94.19 85 PHE A CA 1
ATOM 683 C C . PHE A 1 85 ? -0.815 4.087 10.902 1.00 94.19 85 PHE A C 1
ATOM 685 O O . PHE A 1 85 ? -1.385 3.157 11.469 1.00 94.19 85 PHE A O 1
ATOM 692 N N . THR A 1 86 ? -1.181 5.354 11.056 1.00 92.38 86 THR A N 1
ATOM 693 C CA . THR A 1 86 ? -2.474 5.724 11.634 1.00 92.38 86 THR A CA 1
ATOM 694 C C . THR A 1 86 ? -3.526 5.788 10.530 1.00 92.38 86 THR A C 1
ATOM 696 O O . THR A 1 86 ? -3.211 6.077 9.369 1.00 92.38 86 THR A O 1
ATOM 699 N N . ILE A 1 87 ? -4.778 5.486 10.880 1.00 88.56 87 ILE A N 1
ATOM 700 C CA . ILE A 1 87 ? -5.925 5.627 9.980 1.00 88.56 87 ILE A CA 1
ATOM 701 C C . ILE A 1 87 ? -6.770 6.807 10.444 1.00 88.56 87 ILE A C 1
ATOM 703 O O . ILE A 1 87 ? -7.162 6.877 11.605 1.00 88.56 87 ILE A O 1
ATOM 707 N N . GLU A 1 88 ? -7.121 7.681 9.510 1.00 86.44 88 GLU A N 1
ATOM 708 C CA . GLU A 1 88 ? -8.153 8.693 9.707 1.00 86.44 88 GLU A CA 1
ATOM 709 C C . GLU A 1 88 ? -9.280 8.493 8.694 1.00 86.44 88 GLU A C 1
ATOM 711 O O . GLU A 1 88 ? -9.041 8.109 7.549 1.00 86.44 88 GLU A O 1
ATOM 716 N N . ALA A 1 89 ? -10.517 8.764 9.103 1.00 83.56 89 ALA A N 1
ATOM 717 C CA . ALA A 1 89 ? -11.682 8.742 8.227 1.00 83.56 89 ALA A CA 1
ATOM 718 C C . ALA A 1 89 ? -12.282 10.148 8.138 1.00 83.56 89 ALA A C 1
ATOM 720 O O . ALA A 1 89 ? -12.433 10.828 9.152 1.00 83.56 89 ALA A O 1
ATOM 721 N N . ASN A 1 90 ? -12.660 10.587 6.938 1.00 78.44 90 ASN A N 1
ATOM 722 C CA . ASN A 1 90 ? -13.376 11.854 6.768 1.00 78.44 90 ASN A CA 1
ATOM 723 C C . ASN A 1 90 ? -14.908 11.672 6.763 1.00 78.44 90 ASN A C 1
ATOM 725 O O . ASN A 1 90 ? -15.444 10.561 6.816 1.00 78.44 90 ASN A O 1
ATOM 729 N N . SER A 1 91 ? -15.630 12.791 6.643 1.00 75.94 91 SER A N 1
ATOM 730 C CA . SER A 1 91 ? -17.097 12.826 6.554 1.00 75.94 91 SER A CA 1
ATOM 731 C C . SER A 1 91 ? -17.668 12.099 5.331 1.00 75.94 91 SER A C 1
ATOM 733 O O . SER A 1 91 ? -18.836 11.720 5.346 1.00 75.94 91 SER A O 1
ATOM 735 N N . THR A 1 92 ? -16.859 11.864 4.293 1.00 74.75 92 THR A N 1
ATOM 736 C CA . THR A 1 92 ? -17.238 11.094 3.099 1.00 74.75 92 THR A CA 1
ATOM 737 C C . THR A 1 92 ? -16.869 9.615 3.210 1.00 74.75 92 THR A C 1
ATOM 739 O O . THR A 1 92 ? -16.884 8.910 2.204 1.00 74.75 92 THR A O 1
ATOM 742 N N . SER A 1 93 ? -16.524 9.134 4.412 1.00 75.00 93 SER A N 1
ATOM 743 C CA . SER A 1 93 ? -16.126 7.743 4.668 1.00 75.00 93 SER A CA 1
ATOM 744 C C . SER A 1 93 ? -14.919 7.281 3.842 1.00 75.00 93 SER A C 1
ATOM 746 O O . SER A 1 93 ? -14.772 6.097 3.559 1.00 75.00 93 SER A O 1
ATOM 748 N N . SER A 1 94 ? -14.05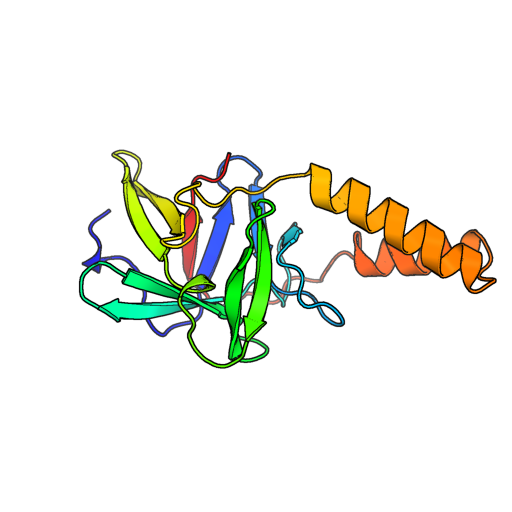4 8.212 3.440 1.00 82.06 94 SER A N 1
ATOM 749 C CA . SER A 1 94 ? -12.772 7.899 2.815 1.00 82.06 94 SER A CA 1
ATOM 750 C C . SER A 1 94 ? -11.707 7.768 3.890 1.00 82.06 94 SER A C 1
ATOM 752 O O . SER A 1 94 ? -11.631 8.615 4.785 1.00 82.06 94 SER A O 1
ATOM 754 N N . LEU A 1 95 ? -10.889 6.724 3.782 1.00 87.38 95 LEU A N 1
ATOM 755 C CA . LEU A 1 95 ? -9.771 6.515 4.694 1.00 87.38 95 LEU A CA 1
ATOM 756 C C . LEU A 1 95 ? -8.513 7.239 4.205 1.00 87.38 95 LEU A C 1
ATOM 758 O O . LEU A 1 95 ? -8.279 7.359 2.999 1.00 87.38 95 LEU A O 1
ATOM 762 N N . PHE A 1 96 ? -7.697 7.672 5.158 1.00 87.19 96 PHE A N 1
ATOM 763 C CA . PHE A 1 96 ? -6.361 8.223 4.974 1.00 87.19 96 PHE A CA 1
ATOM 764 C C . PHE A 1 96 ? -5.395 7.410 5.826 1.00 87.19 96 PHE A C 1
ATOM 766 O O . PHE A 1 96 ? -5.637 7.205 7.012 1.00 87.19 96 PHE A O 1
ATOM 773 N N . PHE A 1 97 ? -4.305 6.952 5.216 1.00 90.31 97 PHE A N 1
ATOM 774 C CA . PHE A 1 97 ? -3.244 6.234 5.915 1.00 90.31 97 PHE A CA 1
ATOM 775 C C . PHE A 1 97 ? -2.060 7.173 6.080 1.00 90.31 97 PHE A C 1
ATOM 777 O O . PHE A 1 97 ? -1.497 7.628 5.084 1.00 90.31 97 PHE A O 1
ATOM 784 N N . MET A 1 98 ? -1.678 7.461 7.318 1.00 89.69 98 MET A N 1
ATOM 785 C CA . MET A 1 98 ? -0.563 8.350 7.621 1.00 89.69 98 MET A CA 1
ATOM 786 C C . MET A 1 98 ? 0.578 7.533 8.244 1.00 89.69 98 MET A C 1
ATOM 788 O O . MET A 1 98 ? 0.406 6.990 9.333 1.00 89.69 98 MET A O 1
ATOM 792 N N . PRO A 1 99 ? 1.736 7.391 7.572 1.00 87.38 99 PRO A N 1
ATOM 793 C CA . PRO A 1 99 ? 2.878 6.679 8.121 1.00 87.38 99 PRO A CA 1
ATOM 794 C C . PRO A 1 99 ? 3.368 7.378 9.388 1.00 87.38 99 PRO A C 1
ATOM 796 O O . PRO A 1 99 ? 3.674 8.570 9.360 1.00 87.38 99 PRO A O 1
ATOM 799 N N . CYS A 1 100 ? 3.543 6.628 10.475 1.00 86.69 100 CYS A N 1
ATOM 800 C CA . CYS A 1 100 ? 4.069 7.169 11.732 1.00 86.69 100 CYS A CA 1
ATOM 801 C C . CYS A 1 100 ? 5.521 7.662 11.592 1.00 86.69 100 CYS A C 1
ATOM 803 O O . CYS A 1 100 ? 5.987 8.472 12.388 1.00 86.69 100 CYS A O 1
ATOM 805 N N . PHE A 1 101 ? 6.250 7.157 10.589 1.00 83.88 101 PHE A N 1
ATOM 806 C CA . PHE A 1 101 ? 7.673 7.429 10.400 1.00 83.88 101 PHE A CA 1
ATOM 807 C C . PHE A 1 101 ? 7.971 8.776 9.718 1.00 83.88 101 PHE A C 1
ATOM 809 O O . PHE A 1 101 ? 8.922 9.445 10.116 1.00 83.88 101 PHE A O 1
ATOM 816 N N . THR A 1 102 ? 7.191 9.187 8.710 1.00 81.31 102 THR A N 1
ATOM 817 C CA . THR A 1 102 ? 7.388 10.482 8.017 1.00 81.31 102 THR A CA 1
ATOM 818 C C . THR A 1 102 ? 6.234 11.466 8.195 1.00 81.31 102 THR A C 1
ATOM 820 O O . THR A 1 102 ? 6.438 12.657 7.974 1.00 81.31 102 THR A O 1
ATOM 823 N N . GLY A 1 103 ? 5.038 11.002 8.578 1.00 77.88 103 GLY A N 1
ATOM 824 C CA . GLY A 1 103 ? 3.841 11.832 8.749 1.00 77.88 103 GLY A CA 1
ATOM 825 C C . GLY A 1 103 ? 3.178 12.291 7.446 1.00 77.88 103 GLY A C 1
ATOM 826 O O . GLY A 1 103 ? 2.184 13.010 7.495 1.00 77.88 103 GLY A O 1
ATOM 827 N N . ASN A 1 104 ? 3.683 11.888 6.275 1.00 76.50 104 ASN A N 1
ATOM 828 C CA . ASN A 1 104 ? 3.075 12.256 4.996 1.00 76.50 104 ASN A CA 1
ATOM 829 C C . ASN A 1 104 ? 2.010 11.241 4.597 1.00 76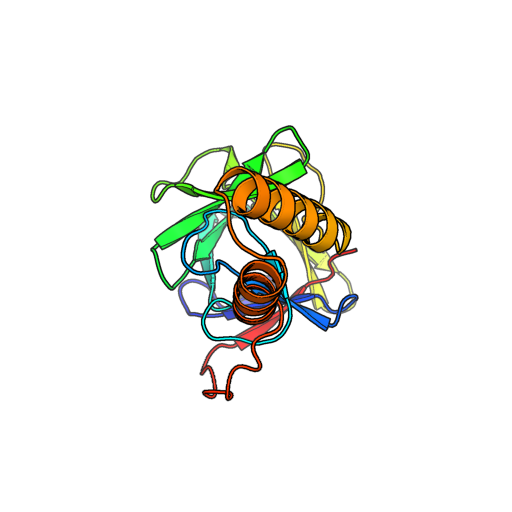.50 104 ASN A C 1
ATOM 831 O O . ASN A 1 104 ? 2.333 10.078 4.378 1.00 76.50 104 ASN A O 1
ATOM 835 N N . VAL A 1 105 ? 0.758 11.686 4.457 1.00 84.06 105 VAL A N 1
ATOM 836 C CA . VAL A 1 105 ? -0.359 10.838 4.006 1.00 84.06 105 VAL A CA 1
ATOM 837 C C . VAL A 1 105 ? 0.055 10.030 2.778 1.00 84.06 105 VAL A C 1
ATOM 839 O O . VAL A 1 105 ? 0.606 10.585 1.827 1.00 84.06 105 VAL A O 1
ATOM 842 N N . LEU A 1 106 ? -0.217 8.725 2.808 1.00 84.56 106 LEU A N 1
ATOM 843 C CA . LEU A 1 106 ? 0.056 7.815 1.706 1.00 84.56 106 LEU A CA 1
ATOM 844 C C . LEU A 1 106 ? -0.576 8.374 0.423 1.00 84.56 106 LEU A C 1
ATOM 846 O O . LEU A 1 106 ? -1.726 8.805 0.426 1.00 84.56 106 LEU A O 1
ATOM 850 N N . GLN A 1 107 ? 0.181 8.405 -0.669 1.00 81.25 107 GLN A N 1
ATOM 851 C CA . GLN A 1 107 ? -0.265 8.971 -1.941 1.00 81.25 107 GLN A CA 1
ATOM 852 C C . GLN A 1 107 ? -0.105 7.966 -3.073 1.00 81.25 107 GLN A C 1
ATOM 854 O O . GLN A 1 107 ? 0.781 7.111 -3.067 1.00 81.25 107 GLN A O 1
ATOM 859 N N . CYS A 1 108 ? -0.990 8.083 -4.057 1.00 76.25 108 CYS A N 1
ATOM 860 C CA . CYS A 1 108 ? -0.978 7.279 -5.267 1.00 76.25 108 CYS A CA 1
ATOM 861 C C . CYS A 1 108 ? -0.454 8.184 -6.381 1.00 76.25 108 CYS A C 1
ATOM 863 O O . CYS A 1 108 ? -1.222 8.803 -7.118 1.00 76.25 108 CYS A O 1
ATOM 865 N N . ASP A 1 109 ? 0.869 8.296 -6.470 1.00 69.50 109 ASP A N 1
ATOM 866 C CA . ASP A 1 109 ? 1.494 9.127 -7.490 1.00 69.50 109 ASP A CA 1
ATOM 867 C C . ASP A 1 109 ? 1.666 8.351 -8.807 1.00 69.50 109 ASP A C 1
ATOM 869 O O . ASP A 1 109 ? 2.198 7.238 -8.846 1.00 69.50 109 ASP A O 1
ATOM 873 N N . ASN A 1 110 ? 1.226 8.960 -9.910 1.00 56.69 110 ASN A N 1
ATOM 874 C CA . ASN A 1 110 ? 1.450 8.436 -11.256 1.00 56.69 110 ASN A CA 1
ATOM 875 C C . ASN A 1 110 ? 2.906 8.648 -11.714 1.00 56.69 110 ASN A C 1
ATOM 877 O O . ASN A 1 110 ? 3.348 7.959 -12.636 1.00 56.69 110 ASN A O 1
ATOM 881 N N . GLU A 1 111 ? 3.668 9.564 -11.101 1.00 51.94 111 GLU A N 1
ATOM 882 C CA . GLU A 1 111 ? 5.046 9.847 -11.526 1.00 51.94 111 GLU A CA 1
ATOM 883 C C . GLU A 1 111 ? 5.988 8.650 -11.355 1.00 51.94 111 GLU A C 1
ATOM 885 O O . GLU A 1 111 ? 6.927 8.479 -12.140 1.00 51.94 111 GLU A O 1
ATOM 890 N N . LEU A 1 112 ? 5.741 7.797 -10.356 1.00 51.72 112 LEU A N 1
ATOM 891 C CA . LEU A 1 112 ? 6.592 6.640 -10.081 1.00 51.72 112 LEU A CA 1
ATOM 892 C C . LEU A 1 112 ? 6.528 5.604 -11.197 1.00 51.72 112 LEU A C 1
ATOM 894 O O . LEU A 1 112 ? 7.559 5.046 -11.556 1.00 51.72 112 LEU A O 1
ATOM 898 N N . VAL A 1 113 ? 5.361 5.405 -11.817 1.00 52.88 113 VAL A N 1
ATOM 899 C CA . VAL A 1 113 ? 5.230 4.497 -12.967 1.00 52.88 113 VAL A CA 1
ATOM 900 C C . VAL A 1 113 ? 6.084 4.993 -14.134 1.00 52.88 113 VAL A C 1
ATOM 902 O O . VAL A 1 113 ? 6.754 4.196 -14.785 1.00 52.88 113 VAL A O 1
ATOM 905 N N . VAL A 1 114 ? 6.135 6.308 -14.366 1.00 51.75 114 VAL A N 1
ATOM 906 C CA . VAL A 1 114 ? 6.936 6.905 -15.446 1.00 51.75 114 VAL A CA 1
ATOM 907 C C . VAL A 1 114 ? 8.435 6.778 -15.158 1.00 51.75 114 VAL A C 1
ATOM 909 O O . VAL A 1 114 ? 9.186 6.343 -16.034 1.00 51.75 114 VAL A O 1
ATOM 912 N N . LYS A 1 115 ? 8.873 7.096 -13.932 1.00 56.97 115 LYS A N 1
ATOM 913 C CA . LYS A 1 115 ? 10.285 7.001 -13.518 1.00 56.97 115 LYS A CA 1
ATOM 914 C C . LYS A 1 115 ? 10.774 5.547 -13.475 1.00 56.97 115 LYS A C 1
ATOM 916 O O . LYS A 1 115 ? 11.862 5.262 -13.975 1.00 56.97 115 LYS A O 1
ATOM 921 N N . ASP A 1 116 ? 9.967 4.614 -12.970 1.00 64.56 116 ASP A N 1
ATOM 922 C CA . ASP A 1 116 ? 10.293 3.181 -12.952 1.00 64.56 116 ASP A CA 1
ATOM 923 C C . ASP A 1 116 ? 10.303 2.576 -14.354 1.00 64.56 116 ASP A C 1
ATOM 925 O O . ASP A 1 116 ? 11.185 1.774 -14.665 1.00 64.56 116 ASP A O 1
ATOM 929 N N . ARG A 1 117 ? 9.365 2.974 -15.225 1.00 71.56 117 ARG A N 1
ATOM 930 C CA . ARG A 1 117 ? 9.351 2.552 -16.631 1.00 71.56 117 ARG A CA 1
ATOM 931 C C . ARG A 1 117 ? 10.619 3.016 -17.340 1.00 71.56 117 ARG A C 1
ATOM 933 O O . ARG A 1 117 ? 11.293 2.204 -17.964 1.00 71.56 117 ARG A O 1
ATOM 940 N N . GLN A 1 118 ? 10.986 4.291 -17.203 1.00 75.94 118 GLN A N 1
ATOM 941 C CA . GLN A 1 118 ? 12.219 4.836 -17.782 1.00 75.94 118 GLN A CA 1
ATOM 942 C C . GLN A 1 118 ? 13.469 4.136 -17.238 1.00 75.94 118 GLN A C 1
ATOM 944 O O . GLN A 1 118 ? 14.362 3.779 -18.007 1.00 75.94 118 GLN A O 1
ATOM 949 N N . ARG A 1 119 ? 13.526 3.887 -15.925 1.00 78.06 119 ARG A N 1
ATOM 950 C CA . ARG A 1 119 ? 14.647 3.185 -15.293 1.00 78.06 119 ARG A CA 1
ATOM 951 C C . ARG A 1 119 ? 14.760 1.738 -15.770 1.00 78.06 119 ARG A C 1
ATOM 953 O O . ARG A 1 119 ? 15.864 1.299 -16.076 1.00 78.06 119 ARG A O 1
ATOM 960 N N . LEU A 1 120 ? 13.646 1.011 -15.873 1.00 79.69 120 LEU A N 1
ATOM 961 C CA . LEU A 1 120 ? 13.638 -0.358 -16.387 1.00 79.69 120 LEU A CA 1
ATOM 962 C C . LEU A 1 120 ? 14.092 -0.403 -17.850 1.00 79.69 120 LEU A C 1
ATOM 964 O O . LEU A 1 120 ? 14.918 -1.239 -18.196 1.00 79.69 120 LEU A O 1
ATOM 968 N N . ILE A 1 121 ? 13.607 0.520 -18.687 1.00 85.81 121 ILE A N 1
ATOM 969 C CA . ILE A 1 121 ? 14.039 0.652 -20.087 1.00 85.81 121 ILE A CA 1
ATOM 970 C C . ILE A 1 121 ? 15.556 0.856 -20.163 1.00 85.81 121 ILE A C 1
ATOM 972 O O . ILE A 1 121 ? 16.226 0.166 -20.927 1.00 85.81 121 ILE A O 1
ATOM 976 N N . LEU A 1 122 ? 16.110 1.753 -19.340 1.00 83.50 122 LEU A N 1
ATOM 977 C CA . LEU A 1 122 ? 17.552 2.006 -19.278 1.00 83.50 122 LEU A CA 1
ATOM 978 C C . LEU A 1 122 ? 18.347 0.762 -18.865 1.00 83.50 122 LEU A C 1
ATOM 980 O O . LEU A 1 122 ? 19.363 0.464 -19.487 1.00 83.50 122 LEU A O 1
ATOM 984 N N . GLU A 1 123 ? 17.911 0.030 -17.840 1.00 88.12 123 GLU A N 1
ATOM 985 C CA . GLU A 1 123 ? 18.606 -1.184 -17.392 1.00 88.12 123 GLU A CA 1
ATOM 986 C C . GLU A 1 123 ? 18.513 -2.324 -18.417 1.00 88.12 123 GLU A C 1
ATOM 988 O O . GLU A 1 123 ? 19.505 -3.009 -18.663 1.00 88.12 123 GLU A O 1
ATOM 993 N N . LEU A 1 124 ? 17.368 -2.495 -19.086 1.00 87.56 124 LEU A N 1
ATOM 994 C CA . LEU A 1 124 ? 17.221 -3.490 -20.151 1.00 87.56 124 LEU A CA 1
ATOM 995 C C . LEU A 1 124 ? 18.073 -3.138 -21.380 1.00 87.56 124 LEU A C 1
ATOM 997 O O . LEU A 1 124 ? 18.726 -4.019 -21.941 1.00 87.56 124 LEU A O 1
ATOM 1001 N N . ALA A 1 125 ? 18.125 -1.856 -21.756 1.00 88.69 125 ALA A N 1
ATOM 1002 C CA . ALA A 1 125 ? 18.977 -1.371 -22.839 1.00 88.69 125 ALA A CA 1
ATOM 1003 C C . ALA A 1 125 ? 20.467 -1.576 -22.523 1.00 88.69 125 ALA A C 1
ATOM 1005 O O . ALA A 1 125 ? 21.212 -2.078 -23.363 1.00 88.69 125 ALA A O 1
ATOM 1006 N N . LYS A 1 126 ? 20.902 -1.276 -21.289 1.00 90.12 126 LYS A N 1
ATOM 1007 C CA . LYS A 1 126 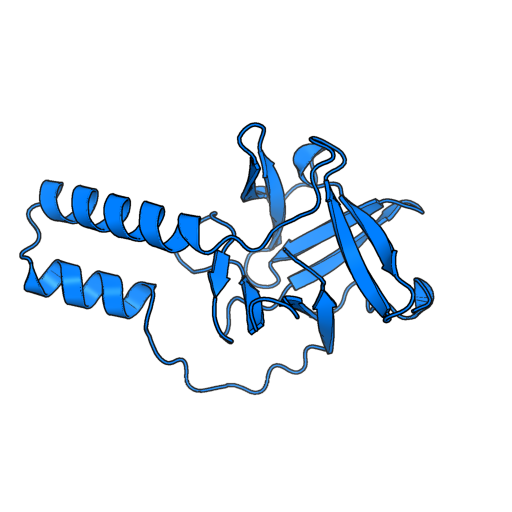? 22.266 -1.587 -20.817 1.00 90.12 126 LYS A CA 1
ATOM 1008 C C . LYS A 1 126 ? 22.563 -3.088 -20.843 1.00 90.12 126 LYS A C 1
ATOM 1010 O O . LYS A 1 126 ? 23.696 -3.475 -21.102 1.00 90.12 126 LYS A O 1
ATOM 1015 N N . GLY A 1 127 ? 21.554 -3.922 -20.594 1.00 88.56 127 GLY A N 1
ATOM 1016 C CA . GLY A 1 127 ? 21.629 -5.379 -20.702 1.00 88.56 127 GLY A CA 1
ATOM 1017 C C . GLY A 1 127 ? 21.659 -5.920 -22.137 1.00 88.56 127 GLY A C 1
ATOM 1018 O O . GLY A 1 127 ? 21.672 -7.136 -22.310 1.00 88.56 127 GLY A O 1
ATOM 1019 N N . GLY A 1 128 ? 21.659 -5.052 -23.158 1.00 90.62 128 GLY A N 1
ATOM 1020 C CA . GLY A 1 128 ? 21.753 -5.433 -24.570 1.00 90.62 128 GLY A CA 1
ATOM 1021 C C . GLY A 1 128 ? 20.436 -5.889 -25.202 1.00 90.62 128 GLY A C 1
ATOM 1022 O O . GLY A 1 128 ? 20.461 -6.490 -26.274 1.00 90.62 128 GLY A O 1
ATOM 1023 N N . LYS A 1 129 ? 19.290 -5.634 -24.556 1.00 93.19 129 LYS A N 1
ATOM 1024 C CA . LYS A 1 129 ? 17.975 -5.951 -25.127 1.00 93.19 129 LYS A CA 1
ATOM 1025 C C . LYS A 1 129 ? 17.656 -5.037 -26.307 1.00 93.19 129 LYS A C 1
ATOM 1027 O O . LYS A 1 129 ? 17.916 -3.835 -26.259 1.00 93.19 129 LYS A O 1
ATOM 1032 N N . THR A 1 130 ? 17.073 -5.610 -27.354 1.00 93.75 130 THR A N 1
ATOM 1033 C CA . THR A 1 130 ? 16.590 -4.839 -28.508 1.00 93.75 130 THR A CA 1
ATOM 1034 C C . THR A 1 130 ? 15.370 -3.991 -28.123 1.00 93.75 130 THR A C 1
ATOM 1036 O O . THR A 1 130 ? 14.652 -4.360 -27.190 1.00 93.75 130 THR A O 1
ATOM 1039 N N . PRO A 1 131 ? 15.096 -2.870 -28.817 1.00 89.44 131 PRO A N 1
ATOM 1040 C CA . PRO A 1 131 ? 13.921 -2.039 -28.540 1.00 89.44 131 PRO A CA 1
ATOM 1041 C C . PRO A 1 131 ? 12.606 -2.831 -28.498 1.00 89.44 131 PRO A C 1
ATOM 1043 O O . PRO A 1 131 ? 11.831 -2.653 -27.562 1.00 89.44 131 PRO A O 1
ATOM 1046 N N . ASP A 1 132 ? 12.418 -3.773 -29.427 1.00 88.69 132 ASP A N 1
ATOM 1047 C CA . ASP A 1 132 ? 11.219 -4.617 -29.499 1.00 88.69 132 ASP A CA 1
ATOM 1048 C C . ASP A 1 132 ? 11.090 -5.551 -28.282 1.00 88.69 132 ASP A C 1
ATOM 1050 O O . ASP A 1 132 ? 10.003 -5.725 -27.728 1.00 88.69 132 ASP A O 1
ATOM 1054 N N . GLU A 1 133 ? 12.198 -6.139 -27.812 1.00 86.38 133 GLU A N 1
ATOM 1055 C CA . GLU A 1 133 ? 12.196 -6.945 -26.583 1.00 86.38 133 GLU A CA 1
ATOM 1056 C C . GLU A 1 133 ? 11.897 -6.091 -25.348 1.00 86.38 133 GLU A C 1
ATOM 1058 O O . GLU A 1 133 ? 11.164 -6.527 -24.459 1.00 86.38 133 GLU A O 1
ATOM 1063 N N . ILE A 1 134 ? 12.469 -4.887 -25.274 1.00 86.88 134 ILE A N 1
ATOM 1064 C CA . ILE A 1 134 ? 12.228 -3.954 -24.170 1.00 86.88 134 ILE A CA 1
ATOM 1065 C C . ILE A 1 134 ? 10.752 -3.575 -24.131 1.00 86.88 134 ILE A C 1
ATOM 1067 O O . ILE A 1 134 ? 10.146 -3.636 -23.064 1.00 86.88 134 ILE A O 1
ATOM 1071 N N . GLU A 1 135 ? 10.172 -3.221 -25.276 1.00 82.19 135 GLU A N 1
ATOM 1072 C CA . GLU A 1 135 ? 8.763 -2.860 -25.385 1.00 82.19 135 GLU A CA 1
ATOM 1073 C C . GLU A 1 135 ? 7.867 -4.020 -24.946 1.00 82.19 135 GLU A C 1
ATOM 1075 O O . GLU A 1 135 ? 7.050 -3.843 -24.045 1.00 82.19 135 GLU A O 1
ATOM 1080 N N . GLN A 1 136 ? 8.096 -5.238 -25.448 1.00 80.56 136 GLN A N 1
ATOM 1081 C CA . GLN A 1 136 ? 7.331 -6.413 -25.017 1.00 80.56 136 GLN A CA 1
ATOM 1082 C C . GLN A 1 136 ? 7.435 -6.682 -23.509 1.00 80.56 136 GLN A C 1
ATOM 1084 O O . GLN A 1 136 ? 6.436 -7.030 -22.875 1.00 80.56 136 GLN A O 1
ATOM 1089 N N . ILE A 1 137 ? 8.627 -6.543 -22.919 1.00 79.31 137 ILE A N 1
ATOM 1090 C CA . ILE A 1 137 ? 8.838 -6.747 -21.479 1.00 79.31 137 ILE A CA 1
ATOM 1091 C C . ILE A 1 137 ? 8.100 -5.672 -20.680 1.00 79.31 137 ILE A C 1
ATOM 1093 O O . ILE A 1 137 ? 7.376 -5.998 -19.741 1.00 79.31 137 ILE A O 1
ATOM 1097 N N . VAL A 1 138 ? 8.259 -4.403 -21.055 1.00 77.62 138 VAL A N 1
ATOM 1098 C CA . VAL A 1 138 ? 7.639 -3.260 -20.377 1.00 77.62 138 VAL A CA 1
ATOM 1099 C C . VAL A 1 138 ? 6.116 -3.342 -20.473 1.00 77.62 138 VAL A C 1
ATOM 1101 O O . VAL A 1 138 ? 5.452 -3.280 -19.444 1.00 77.62 138 VAL A O 1
ATOM 1104 N N . THR A 1 139 ? 5.557 -3.576 -21.659 1.00 74.69 139 THR A N 1
ATOM 1105 C CA . THR A 1 139 ? 4.108 -3.717 -21.860 1.00 74.69 139 THR A CA 1
ATOM 1106 C C . THR A 1 139 ? 3.541 -4.878 -21.046 1.00 74.69 139 THR A C 1
ATOM 1108 O O . THR A 1 139 ? 2.503 -4.731 -20.414 1.00 74.69 139 THR A O 1
ATOM 1111 N N . ARG A 1 140 ? 4.237 -6.019 -20.941 1.00 72.12 140 ARG A N 1
ATOM 1112 C CA . ARG A 1 140 ? 3.788 -7.124 -20.070 1.00 72.12 140 ARG A CA 1
ATOM 1113 C C . ARG A 1 140 ? 3.849 -6.794 -18.576 1.00 72.12 140 ARG A C 1
ATOM 1115 O O . ARG A 1 140 ? 3.057 -7.327 -17.806 1.00 72.12 140 ARG A O 1
ATOM 1122 N N . LEU A 1 141 ? 4.802 -5.966 -18.153 1.00 68.50 141 LEU A N 1
ATOM 1123 C CA . LEU A 1 141 ? 5.008 -5.608 -16.746 1.00 68.50 141 LEU A CA 1
ATOM 1124 C C . LEU A 1 141 ? 4.127 -4.453 -16.265 1.00 68.50 141 LEU A C 1
ATOM 1126 O O . LEU A 1 141 ? 3.884 -4.358 -15.061 1.00 68.50 141 LEU A O 1
ATOM 1130 N N . PHE A 1 142 ? 3.708 -3.568 -17.169 1.00 64.75 142 PHE A N 1
ATOM 1131 C CA . PHE A 1 142 ? 2.988 -2.341 -16.828 1.00 64.75 142 PHE A CA 1
ATOM 1132 C C . PHE A 1 142 ? 1.591 -2.243 -17.453 1.00 64.75 142 PHE A C 1
ATOM 1134 O O . PHE A 1 142 ? 0.725 -1.651 -16.820 1.00 64.75 142 PHE A O 1
ATOM 1141 N N . ASP A 1 143 ? 1.353 -2.869 -18.611 1.00 60.22 143 ASP A N 1
ATOM 1142 C CA . ASP A 1 143 ? 0.134 -2.691 -19.418 1.00 60.22 143 ASP A CA 1
ATOM 1143 C C . ASP A 1 143 ? -0.581 -4.025 -19.729 1.00 60.22 143 ASP A C 1
ATOM 1145 O O . ASP A 1 143 ? -1.423 -4.092 -20.624 1.00 60.22 143 ASP A O 1
ATOM 1149 N N . SER A 1 144 ? -0.238 -5.124 -19.040 1.00 47.50 144 SER A N 1
ATOM 1150 C CA . SER A 1 144 ? -0.889 -6.414 -19.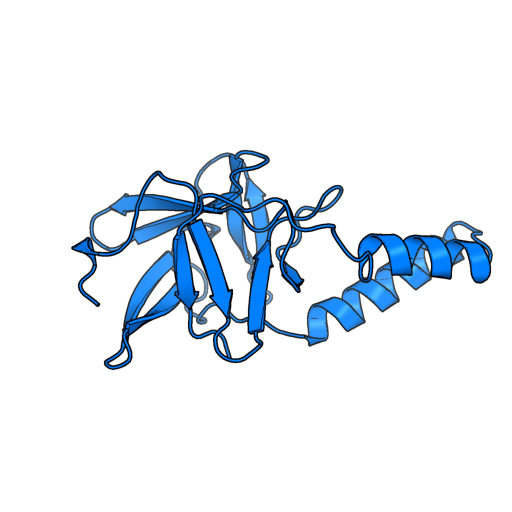296 1.00 47.50 144 SER A CA 1
ATOM 1151 C C . SER A 1 144 ? -2.354 -6.358 -18.847 1.00 47.50 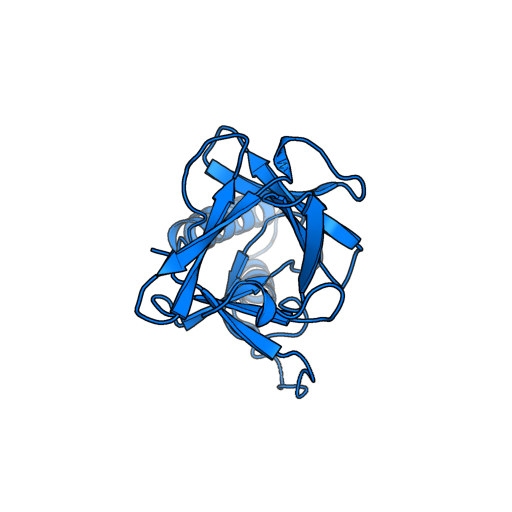144 SER A C 1
ATOM 1153 O O . SER A 1 144 ? -2.597 -6.171 -17.654 1.00 47.50 144 SER A O 1
ATOM 1155 N N . PRO A 1 145 ? -3.333 -6.608 -19.736 1.00 41.44 145 PRO A N 1
ATOM 1156 C CA . PRO A 1 145 ? -4.726 -6.709 -19.336 1.00 41.44 145 PRO A CA 1
ATOM 1157 C C . PRO A 1 145 ? -4.907 -8.022 -18.572 1.00 41.44 145 PRO A C 1
ATOM 1159 O O . PRO A 1 145 ? -4.840 -9.112 -19.146 1.00 41.44 145 PRO A O 1
ATOM 1162 N N . THR A 1 146 ? -5.078 -7.949 -17.255 1.00 47.84 146 THR A N 1
ATOM 1163 C CA . THR A 1 146 ? -5.410 -9.130 -16.457 1.00 47.84 146 THR A CA 1
ATOM 1164 C C . THR A 1 146 ? -6.895 -9.431 -16.579 1.00 47.84 146 THR A C 1
ATOM 1166 O O . THR A 1 146 ? -7.746 -8.646 -16.176 1.00 47.84 146 THR A O 1
ATOM 1169 N N . VAL A 1 147 ? -7.193 -10.611 -17.127 1.00 41.47 147 VAL A N 1
ATOM 1170 C CA . VAL A 1 147 ? -8.499 -11.267 -17.041 1.00 41.47 147 VAL A CA 1
ATOM 1171 C C . VAL A 1 147 ? -8.916 -11.307 -15.571 1.00 41.47 147 VAL A C 1
ATOM 1173 O O . VAL A 1 147 ? -8.239 -11.922 -14.745 1.00 41.47 147 VAL A O 1
ATOM 1176 N N . GLY A 1 148 ? -10.005 -10.606 -15.261 1.00 38.19 148 GLY A N 1
ATOM 1177 C CA . GLY A 1 148 ? -10.546 -10.477 -13.917 1.00 38.19 148 GLY A CA 1
ATOM 1178 C C . GLY A 1 148 ? -10.934 -11.834 -13.345 1.00 38.19 148 GLY A C 1
ATOM 1179 O O . GLY A 1 148 ? -11.840 -12.503 -13.840 1.00 38.19 148 GLY A O 1
ATOM 1180 N N . VAL A 1 149 ? -10.254 -12.226 -12.273 1.00 40.81 149 VAL A N 1
ATOM 1181 C CA . VAL A 1 149 ? -10.800 -13.182 -11.314 1.00 40.81 149 VAL A CA 1
ATOM 1182 C C . VAL A 1 149 ? -11.568 -12.341 -10.295 1.00 40.81 149 VAL A C 1
ATOM 1184 O O . VAL A 1 149 ? -10.988 -11.382 -9.785 1.00 40.81 149 VAL A O 1
ATOM 1187 N N . PRO A 1 150 ? -12.841 -12.641 -9.988 1.00 37.69 150 PRO A N 1
ATOM 1188 C CA . PRO A 1 150 ? -13.559 -11.913 -8.955 1.00 37.69 150 PRO A CA 1
ATOM 1189 C C . PRO A 1 150 ? -12.859 -12.163 -7.617 1.00 37.69 150 PRO A C 1
ATOM 1191 O O . PRO A 1 150 ? -12.903 -13.257 -7.054 1.00 37.69 150 PRO A O 1
ATOM 1194 N N . SER A 1 151 ? -12.153 -11.142 -7.143 1.00 43.66 151 SER A N 1
ATOM 1195 C CA . SER A 1 151 ? -11.554 -11.113 -5.820 1.00 43.66 151 SER A CA 1
ATOM 1196 C C . SER A 1 151 ? -12.699 -11.009 -4.815 1.00 43.66 151 SER A C 1
ATOM 1198 O O . SER A 1 151 ? -13.442 -10.032 -4.827 1.00 43.66 151 SER A O 1
ATOM 1200 N N . SER A 1 152 ? -12.871 -11.999 -3.937 1.00 49.47 152 SER A N 1
ATOM 1201 C CA . SER A 1 152 ? -13.845 -11.948 -2.831 1.00 49.47 152 SER A CA 1
ATOM 1202 C C . SER A 1 152 ? -13.448 -10.941 -1.734 1.00 49.47 152 SER A C 1
ATOM 1204 O O . SER A 1 152 ? -13.805 -11.121 -0.571 1.00 49.47 152 SER A O 1
ATOM 1206 N N . ALA A 1 153 ? -12.625 -9.950 -2.073 1.00 49.84 153 ALA A N 1
ATOM 1207 C CA . ALA A 1 153 ? -12.076 -8.965 -1.164 1.00 49.84 153 ALA A CA 1
ATOM 1208 C C . ALA A 1 153 ? -13.002 -7.749 -1.092 1.00 49.84 153 ALA A C 1
ATOM 1210 O O . ALA A 1 153 ? -13.578 -7.322 -2.093 1.00 49.84 153 ALA A O 1
ATOM 1211 N N . TYR A 1 154 ? -13.118 -7.168 0.096 1.00 50.38 154 TYR A N 1
ATOM 1212 C CA . TYR A 1 154 ? -13.857 -5.925 0.280 1.00 50.38 154 TYR A CA 1
ATOM 1213 C C . TYR A 1 154 ? -13.044 -4.757 -0.287 1.00 50.38 154 TYR A C 1
ATOM 1215 O O . TYR A 1 154 ? -11.866 -4.600 0.041 1.00 50.38 154 TYR A O 1
ATOM 1223 N N . ALA A 1 155 ? -13.664 -3.931 -1.129 1.00 56.22 155 ALA A N 1
ATOM 1224 C CA . ALA A 1 155 ? -13.057 -2.685 -1.578 1.00 56.22 155 ALA A CA 1
ATOM 1225 C C . ALA A 1 155 ? -13.190 -1.630 -0.476 1.00 56.22 155 ALA A C 1
ATOM 1227 O O . ALA A 1 155 ? -14.294 -1.262 -0.076 1.00 56.22 155 ALA A O 1
ATOM 1228 N N . ILE A 1 156 ? -12.054 -1.140 0.007 1.00 62.69 156 ILE A N 1
ATOM 1229 C CA . ILE A 1 156 ? -11.972 -0.015 0.927 1.00 62.69 156 ILE A CA 1
ATOM 1230 C C . ILE A 1 156 ? -11.636 1.218 0.097 1.00 62.69 156 ILE A C 1
ATOM 1232 O O . ILE A 1 156 ? -10.580 1.299 -0.534 1.00 62.69 156 ILE A O 1
ATOM 1236 N N . SER A 1 157 ? -12.547 2.187 0.108 1.00 69.00 157 SER A N 1
ATOM 1237 C CA . SER A 1 157 ? -12.345 3.479 -0.537 1.00 69.00 157 SER A CA 1
ATOM 1238 C C . SER A 1 157 ? -11.325 4.301 0.243 1.00 69.00 157 SER A C 1
ATOM 1240 O O . SER A 1 157 ? -11.575 4.745 1.366 1.00 69.00 157 SER A O 1
ATOM 1242 N N . VAL A 1 158 ? -10.176 4.535 -0.378 1.00 63.94 158 VAL A N 1
ATOM 1243 C CA . VAL A 1 158 ? -9.080 5.318 0.185 1.00 63.94 158 VAL A CA 1
ATOM 1244 C C . VAL A 1 158 ? -8.904 6.595 -0.624 1.00 63.94 158 VAL A C 1
ATOM 1246 O O . VAL A 1 158 ? -8.850 6.592 -1.857 1.00 63.94 158 VAL A O 1
ATOM 1249 N N . ALA A 1 159 ? -8.825 7.724 0.070 1.00 49.38 159 ALA A N 1
ATOM 1250 C CA . ALA A 1 159 ? -8.538 9.001 -0.559 1.00 49.38 159 ALA A CA 1
ATOM 1251 C C . ALA A 1 159 ? -7.025 9.210 -0.629 1.00 49.38 159 ALA A C 1
ATOM 1253 O O . ALA A 1 159 ? -6.417 9.742 0.293 1.00 49.38 159 ALA A O 1
ATOM 1254 N N . PHE A 1 160 ? -6.422 8.827 -1.754 1.00 53.09 160 PHE A N 1
ATOM 1255 C CA . PHE A 1 160 ? -5.051 9.210 -2.086 1.00 53.09 160 PHE A CA 1
ATOM 1256 C C . PHE A 1 160 ? -5.061 10.414 -3.039 1.00 53.09 160 PHE A C 1
ATOM 1258 O O . PHE A 1 160 ? -5.813 10.399 -4.013 1.00 53.09 160 PHE A O 1
ATOM 1265 N N . ASN A 1 161 ? -4.256 11.448 -2.765 1.00 40.81 161 ASN A N 1
ATOM 1266 C CA . ASN A 1 161 ? -3.991 12.552 -3.709 1.00 40.81 161 ASN A CA 1
ATOM 1267 C C . ASN A 1 161 ? -3.073 12.115 -4.851 1.00 40.81 161 ASN A C 1
ATOM 1269 O O . ASN A 1 161 ? -2.204 11.255 -4.586 1.00 40.81 161 ASN A O 1
#

Radius of gyration: 16.32 Å; chains: 1; bounding box: 40×26×49 Å

Sequence (161 aa):
MDMSDIPFDVPVILHSIRKHKNLQNAVGTKEARCLEDNVYEQLVLRHVDDNTVVIQSARNNRYLQDRTNGHCVFGSIRIRDQSLFTIEANSTSSLFFMPCFTGNVLQCDNELVVKDRQRLILELAKGGKTPDEIEQIVTRLFDSPTVGVPSSAYAISVAFN

Secondary structure (DSSP, 8-state):
--GGGS--SSEEEEEETTTTEEEE--TT--B-EEESS-TT-EEEEEESSSSEEEEEETTT-PEEEE-TTS-EEEEESS--GGG-EEEEE-TT--EEEEETTT-PPP---SHHHHHHHHHHHHHHHHTT--HHHHHHHHHHHHS---------PEEEEE---

Organism: NCBI:txid2496075